Protein AF-A0A355BDH2-F1 (afdb_monomer_lite)

Foldseek 3Di:
DDDDDDPDQPQQAWDPVQALPDPPRHQQLDQRHTAGNVRHHDPPDDDPQPLRVLSVQLVVQCVVVVHHDPVCVVPPPSSPVSLVSSLVSLVVQLPDPPDDPVNNVSSVVSND

Secondary structure (DSSP, 8-state):
----------TTSB-GGGTT-SGGG-SSSSS---BBTTS-B-TT---SSTTHHHHHHHHHHHHHHT--STHHHHH-GGGHHHHHHHHHHHHHHHT-TTS-HHHHHHHHHHT-

Structure (mmCIF, N/CA/C/O backbone):
data_AF-A0A355BDH2-F1
#
_entry.id   AF-A0A355BDH2-F1
#
loop_
_atom_site.group_PDB
_atom_site.id
_atom_site.type_symbol
_atom_site.label_atom_id
_atom_site.label_alt_id
_atom_site.label_comp_id
_atom_site.label_asym_id
_atom_site.label_entity_id
_atom_site.label_seq_id
_atom_site.pdbx_PDB_ins_code
_atom_site.Cartn_x
_atom_site.Cartn_y
_atom_site.Cartn_z
_atom_site.occupancy
_atom_site.B_iso_or_equiv
_atom_site.auth_seq_id
_atom_site.auth_comp_id
_atom_site.auth_asym_id
_atom_site.auth_atom_id
_atom_site.pdbx_PDB_model_num
ATOM 1 N N . GLU A 1 1 ? -5.202 28.097 -33.256 1.00 45.53 1 GLU A N 1
ATOM 2 C CA . GLU A 1 1 ? -4.741 29.177 -32.357 1.00 45.53 1 GLU A CA 1
ATOM 3 C C . GLU A 1 1 ? -5.317 28.925 -30.972 1.00 45.53 1 GLU A C 1
ATOM 5 O O . GLU A 1 1 ? -6.472 28.530 -30.890 1.00 45.53 1 GLU A O 1
ATOM 10 N N . GLY A 1 2 ? -4.521 29.071 -29.910 1.00 42.25 2 GLY A N 1
ATOM 11 C CA . GLY A 1 2 ? -4.984 28.827 -28.539 1.00 42.25 2 GLY A CA 1
ATOM 12 C C . GLY A 1 2 ? -3.852 28.686 -27.526 1.00 42.25 2 GLY A C 1
ATOM 13 O O . GLY A 1 2 ? -3.772 27.690 -26.822 1.00 42.25 2 GLY A O 1
ATOM 14 N N . ASN A 1 3 ? -2.950 29.665 -27.502 1.00 57.44 3 ASN A N 1
ATOM 15 C CA . ASN A 1 3 ? -1.923 29.828 -26.479 1.00 57.44 3 ASN A CA 1
ATOM 16 C C . ASN A 1 3 ? -2.603 30.334 -25.191 1.00 57.44 3 ASN A C 1
ATOM 18 O O . ASN A 1 3 ? -3.274 31.364 -25.247 1.00 57.44 3 ASN A O 1
ATOM 22 N N . HIS A 1 4 ? -2.468 29.631 -24.064 1.00 46.78 4 HIS A N 1
ATOM 23 C CA . HIS A 1 4 ? -2.789 30.158 -22.731 1.00 46.78 4 HIS A CA 1
ATOM 24 C C . HIS A 1 4 ? -1.740 29.677 -21.725 1.00 46.78 4 HIS A C 1
ATOM 26 O O . HIS A 1 4 ? -1.851 28.621 -21.105 1.00 46.78 4 HIS A O 1
ATOM 32 N N . SER A 1 5 ? -0.709 30.501 -21.569 1.00 56.12 5 SER A N 1
ATOM 33 C CA . SER A 1 5 ? 0.120 30.559 -20.374 1.00 56.12 5 SER A CA 1
ATOM 34 C C . SER A 1 5 ? -0.750 30.981 -19.186 1.00 56.12 5 SER A C 1
ATOM 36 O O . SER A 1 5 ? -1.221 32.114 -19.131 1.00 56.12 5 SER A O 1
ATOM 38 N N . GLY A 1 6 ? -0.954 30.074 -18.234 1.00 45.59 6 GLY A N 1
ATOM 39 C CA . GLY A 1 6 ? -1.626 30.340 -16.965 1.00 45.59 6 GLY A CA 1
ATOM 40 C C . GLY A 1 6 ? -1.206 29.294 -15.941 1.00 45.59 6 GLY A C 1
ATOM 41 O O . GLY A 1 6 ? -1.840 28.252 -15.827 1.00 45.59 6 GLY A O 1
ATOM 42 N N . GLY A 1 7 ? -0.108 29.551 -15.225 1.00 48.09 7 GLY A N 1
ATOM 43 C CA . GLY A 1 7 ? 0.414 28.705 -14.146 1.00 48.09 7 GLY A CA 1
ATOM 44 C C . GLY A 1 7 ? -0.478 28.721 -12.902 1.00 48.09 7 GLY A C 1
ATOM 45 O O . GLY A 1 7 ? -0.055 29.164 -11.840 1.00 48.09 7 GLY A O 1
ATOM 46 N N . GLY A 1 8 ? -1.727 28.278 -13.039 1.00 54.44 8 GLY A N 1
ATOM 47 C CA . GLY A 1 8 ? -2.615 28.004 -11.919 1.00 54.44 8 GLY A CA 1
ATOM 48 C C . GLY A 1 8 ? -2.257 26.647 -11.334 1.00 54.44 8 GLY A C 1
ATOM 49 O O . GLY A 1 8 ? -2.379 25.630 -12.015 1.00 54.44 8 GLY A O 1
ATOM 50 N N . ALA A 1 9 ? -1.791 26.620 -10.086 1.00 70.00 9 ALA A N 1
ATOM 51 C CA . ALA A 1 9 ? -1.590 25.371 -9.368 1.00 70.00 9 ALA A CA 1
ATOM 52 C C . ALA A 1 9 ? -2.908 24.586 -9.379 1.00 70.00 9 ALA A C 1
ATOM 54 O O . ALA A 1 9 ? -3.902 25.055 -8.836 1.00 70.00 9 ALA A O 1
ATOM 55 N N . CYS A 1 10 ? -2.924 23.420 -10.022 1.00 84.31 10 CYS A N 1
ATOM 56 C CA . CYS A 1 10 ? -4.037 22.484 -9.952 1.00 84.31 10 CYS A CA 1
ATOM 57 C C . CYS A 1 10 ? -4.106 21.946 -8.513 1.00 84.31 10 CYS A C 1
ATOM 59 O O . CYS A 1 10 ? -3.262 21.125 -8.144 1.00 84.31 10 CYS A O 1
ATOM 61 N N . PRO A 1 11 ? -5.064 22.390 -7.674 1.00 87.69 11 PRO A N 1
ATOM 62 C CA . PRO A 1 11 ? -5.015 22.101 -6.241 1.00 87.69 11 PRO A CA 1
ATOM 63 C C . PRO A 1 11 ? -5.181 20.606 -5.959 1.00 87.69 11 PRO A C 1
ATOM 65 O O . PRO A 1 11 ? -4.560 20.082 -5.044 1.00 87.69 11 PRO A O 1
ATOM 68 N N . ASN A 1 12 ? -5.951 19.916 -6.804 1.00 91.94 12 ASN A N 1
ATOM 69 C CA . ASN A 1 12 ? -6.239 18.487 -6.684 1.00 91.94 12 ASN A CA 1
ATOM 70 C C . ASN A 1 12 ? -5.222 17.602 -7.422 1.00 91.94 12 ASN A C 1
ATOM 72 O O . ASN A 1 12 ? -5.327 16.378 -7.371 1.00 91.94 12 ASN A O 1
ATOM 76 N N . CYS A 1 13 ? -4.251 18.188 -8.127 1.00 93.88 13 CYS A N 1
ATOM 77 C CA . CYS A 1 13 ? -3.214 17.409 -8.791 1.00 93.88 13 CYS A CA 1
ATOM 78 C C . CYS A 1 13 ? -2.266 16.806 -7.757 1.00 93.88 13 CYS A C 1
ATOM 80 O O . CYS A 1 13 ? -2.040 17.396 -6.700 1.00 93.88 13 CYS A O 1
ATOM 82 N N . LEU A 1 14 ? -1.717 15.634 -8.078 1.00 95.25 14 LEU A N 1
ATOM 83 C CA . LEU A 1 14 ? -0.741 14.936 -7.249 1.00 95.25 14 LEU A CA 1
ATOM 84 C C . LEU A 1 14 ? 0.436 15.860 -6.908 1.00 95.25 14 LEU A C 1
ATOM 86 O O . LEU A 1 14 ? 1.035 16.465 -7.797 1.00 95.25 14 LEU A O 1
ATOM 90 N N . ASN A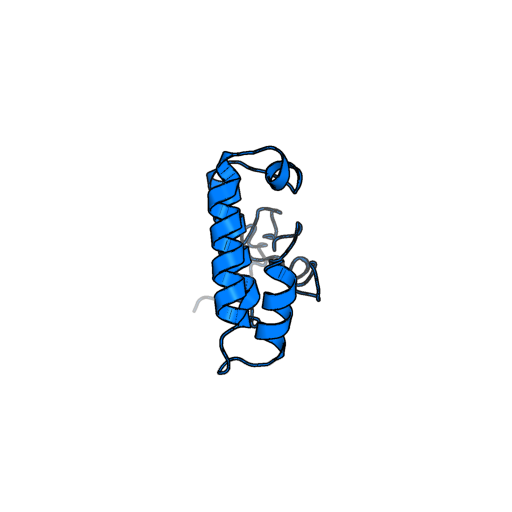 1 15 ? 0.785 15.937 -5.626 1.00 95.69 15 ASN A N 1
ATOM 91 C CA . ASN A 1 15 ? 2.029 16.527 -5.170 1.00 95.69 15 ASN A CA 1
ATOM 92 C C . ASN A 1 15 ? 3.129 15.447 -5.182 1.00 95.69 15 ASN A C 1
ATOM 94 O O . ASN A 1 15 ? 3.159 14.604 -4.279 1.00 95.69 15 ASN A O 1
ATOM 98 N N . PRO A 1 16 ? 4.068 15.467 -6.142 1.00 94.19 16 PRO A N 1
ATOM 99 C CA . PRO A 1 16 ? 5.094 14.432 -6.251 1.00 94.19 16 PRO A CA 1
ATOM 100 C C . PRO A 1 16 ? 6.049 14.401 -5.050 1.00 94.19 16 PRO A C 1
ATOM 102 O O . PRO A 1 16 ? 6.674 13.379 -4.803 1.00 94.19 16 PRO A O 1
ATOM 105 N N . SER A 1 17 ? 6.141 15.467 -4.241 1.00 95.81 17 SER A N 1
ATOM 106 C CA . SER A 1 17 ? 6.971 15.443 -3.026 1.00 95.81 17 SER A CA 1
ATOM 107 C C . SER A 1 17 ? 6.425 14.510 -1.939 1.00 95.81 17 SER A C 1
ATOM 109 O O . SER A 1 17 ? 7.062 14.333 -0.904 1.00 95.81 17 SER A O 1
ATOM 111 N N . THR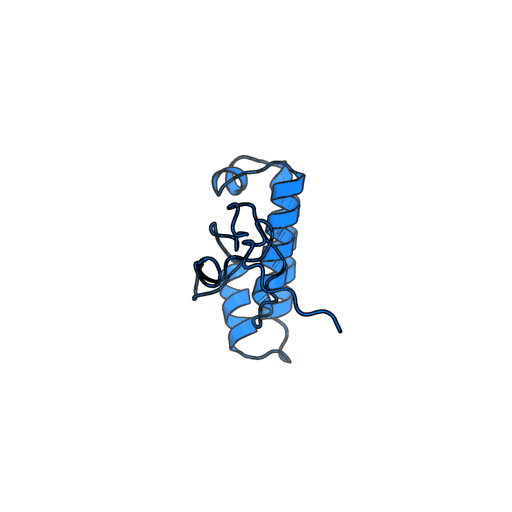 A 1 18 ? 5.216 13.977 -2.126 1.00 95.44 18 THR A N 1
ATOM 112 C CA . THR A 1 18 ? 4.534 13.123 -1.146 1.00 95.44 18 THR A CA 1
ATOM 113 C C . THR A 1 18 ? 4.556 11.639 -1.511 1.00 95.44 18 THR A C 1
ATOM 115 O O . THR A 1 18 ? 4.220 10.820 -0.664 1.00 95.44 18 THR A O 1
ATOM 118 N N . THR A 1 19 ? 5.012 11.276 -2.712 1.00 96.00 19 THR A N 1
ATOM 119 C CA . THR A 1 19 ? 5.199 9.876 -3.126 1.00 96.00 19 THR A CA 1
ATOM 120 C C . THR A 1 19 ? 6.506 9.307 -2.578 1.00 96.00 19 THR A C 1
ATOM 122 O O . THR A 1 19 ? 7.488 10.035 -2.455 1.00 96.00 19 THR A O 1
ATOM 125 N N . GLY A 1 20 ? 6.537 8.005 -2.296 1.00 95.19 20 GLY A N 1
ATOM 126 C CA . GLY A 1 20 ? 7.743 7.300 -1.850 1.00 95.19 20 GLY A CA 1
ATOM 127 C C . GLY A 1 20 ? 8.177 7.567 -0.403 1.00 95.19 20 GLY A C 1
ATOM 128 O O . GLY A 1 20 ? 9.332 7.335 -0.060 1.00 95.19 20 GLY A O 1
ATOM 129 N N . ASN A 1 21 ? 7.280 8.077 0.448 1.00 93.94 21 ASN A N 1
ATOM 130 C CA . ASN A 1 21 ? 7.589 8.477 1.829 1.00 93.94 21 ASN A CA 1
ATOM 131 C C . ASN A 1 21 ? 7.161 7.447 2.890 1.00 93.94 21 ASN A C 1
ATOM 133 O O . ASN A 1 21 ? 6.983 7.795 4.063 1.00 93.94 21 ASN A O 1
ATOM 137 N N . ASN A 1 22 ? 6.961 6.194 2.487 1.00 92.25 22 ASN A N 1
ATOM 138 C CA . ASN A 1 22 ? 6.626 5.091 3.378 1.00 92.25 22 ASN A CA 1
ATOM 139 C C . ASN A 1 22 ? 7.712 3.999 3.368 1.00 92.25 22 ASN A C 1
ATOM 141 O O . ASN A 1 22 ? 8.830 4.204 2.883 1.00 92.25 22 ASN A O 1
ATOM 145 N N . LEU A 1 23 ? 7.415 2.847 3.979 1.00 84.75 23 LEU A N 1
ATOM 146 C CA . LEU A 1 23 ? 8.359 1.746 4.149 1.00 84.75 23 LEU A CA 1
ATOM 147 C C . LEU A 1 23 ? 8.974 1.338 2.798 1.00 84.75 23 LEU A C 1
ATOM 149 O O . LEU A 1 23 ? 8.280 1.257 1.789 1.00 84.75 23 LEU A O 1
ATOM 153 N N . PHE A 1 24 ? 10.290 1.110 2.775 1.00 85.81 24 PHE A N 1
ATOM 154 C CA . PHE A 1 24 ? 11.059 0.773 1.565 1.00 85.81 24 PHE A CA 1
ATOM 155 C C . PHE A 1 24 ? 10.997 1.809 0.427 1.00 85.81 24 PHE A C 1
ATOM 157 O O . PHE A 1 24 ? 11.313 1.480 -0.714 1.00 85.81 24 PHE A O 1
ATOM 164 N N . GLY A 1 25 ? 10.624 3.059 0.723 1.00 89.94 25 GLY A N 1
ATOM 165 C CA . GLY A 1 25 ? 10.465 4.097 -0.299 1.00 89.94 25 GLY A CA 1
ATOM 166 C C . GLY A 1 25 ? 9.217 3.904 -1.162 1.00 89.94 25 GLY A C 1
ATOM 167 O O . GLY A 1 25 ? 9.137 4.461 -2.255 1.00 89.94 25 GLY A O 1
ATOM 168 N N . LEU A 1 26 ? 8.257 3.103 -0.692 1.00 94.38 26 LEU A N 1
ATOM 169 C CA . LEU A 1 26 ? 6.958 2.930 -1.331 1.00 94.38 26 LEU A CA 1
ATOM 170 C C . LEU A 1 26 ? 6.055 4.134 -1.033 1.00 94.38 26 LEU A C 1
ATOM 172 O O . LEU A 1 26 ? 6.300 4.925 -0.117 1.00 94.38 26 LEU A O 1
ATOM 176 N N . SER A 1 27 ? 5.018 4.308 -1.840 1.00 96.06 27 SER A N 1
ATOM 177 C CA . SER A 1 27 ? 4.110 5.451 -1.772 1.00 96.06 27 SER A CA 1
ATOM 178 C C . SER A 1 27 ? 2.900 5.203 -0.888 1.00 96.06 27 SER A C 1
ATOM 180 O O . SER A 1 27 ? 2.520 6.118 -0.171 1.00 96.06 27 SER A O 1
ATOM 182 N N . TYR A 1 28 ? 2.324 4.003 -0.896 1.00 94.62 28 TYR A N 1
ATOM 183 C CA . TYR A 1 28 ? 1.077 3.701 -0.175 1.00 94.62 28 TYR A CA 1
ATOM 184 C C . TYR A 1 28 ? 1.241 2.914 1.136 1.00 94.62 28 TYR A C 1
ATOM 186 O O . TYR A 1 28 ? 0.576 3.265 2.102 1.00 94.62 28 TYR A O 1
ATOM 194 N N . PRO A 1 29 ? 2.122 1.899 1.249 1.00 92.00 29 PRO A N 1
ATOM 195 C CA . PRO A 1 29 ? 2.204 1.069 2.457 1.00 92.00 29 PRO A CA 1
ATOM 196 C C . PRO A 1 29 ? 2.732 1.807 3.704 1.00 92.00 29 PRO A C 1
ATOM 198 O O . PRO A 1 29 ? 3.923 1.755 4.012 1.00 92.00 29 PRO A O 1
ATOM 201 N N . GLY A 1 30 ? 1.856 2.492 4.443 1.00 87.12 30 GLY A N 1
ATOM 202 C CA . GLY A 1 30 ? 2.187 3.228 5.663 1.00 87.12 30 GLY A CA 1
ATOM 203 C C . GLY A 1 30 ? 1.195 4.352 5.972 1.00 87.12 30 GLY A C 1
ATOM 204 O O . GLY A 1 30 ? 0.075 4.369 5.484 1.00 87.12 30 GLY A O 1
ATOM 205 N N . ALA A 1 31 ? 1.596 5.307 6.816 1.00 83.88 31 ALA A N 1
ATOM 206 C CA . ALA A 1 31 ? 0.716 6.401 7.249 1.00 83.88 31 ALA A CA 1
ATOM 207 C C . ALA A 1 31 ? 0.703 7.612 6.292 1.00 83.88 31 ALA A C 1
ATOM 209 O O . ALA A 1 31 ? -0.129 8.510 6.447 1.00 83.88 31 ALA A O 1
ATOM 210 N N . ASN A 1 32 ? 1.636 7.676 5.336 1.00 89.62 32 ASN A N 1
ATOM 211 C CA . ASN A 1 32 ? 1.888 8.865 4.522 1.00 89.62 32 ASN A CA 1
ATOM 212 C C . ASN A 1 32 ? 1.409 8.679 3.082 1.00 89.62 32 ASN A C 1
ATOM 214 O O . ASN A 1 32 ? 2.226 8.629 2.166 1.00 89.62 32 ASN A O 1
ATOM 218 N N . ASN A 1 33 ? 0.099 8.573 2.869 1.00 93.62 33 ASN A N 1
ATOM 219 C CA . ASN A 1 33 ? -0.444 8.493 1.514 1.00 93.62 33 ASN A CA 1
ATOM 220 C C . ASN A 1 33 ? -0.025 9.696 0.654 1.00 93.62 33 ASN A C 1
ATOM 222 O O . ASN A 1 33 ? 0.069 10.816 1.183 1.00 93.62 33 ASN A O 1
ATOM 226 N N . PRO A 1 34 ? 0.184 9.506 -0.666 1.00 96.06 34 PRO A N 1
ATOM 227 C CA . PRO A 1 34 ? 0.417 10.612 -1.574 1.00 96.06 34 PRO A CA 1
ATOM 228 C C . PRO A 1 34 ? -0.726 11.612 -1.466 1.00 96.06 34 PRO A C 1
ATOM 230 O O . PRO A 1 34 ? -1.896 11.245 -1.361 1.00 96.06 34 PRO A O 1
ATOM 233 N N . LYS A 1 35 ? -0.376 12.890 -1.481 1.00 96.00 35 LYS A N 1
ATOM 234 C CA . LYS A 1 35 ? -1.310 13.994 -1.336 1.00 96.00 35 LYS A CA 1
ATOM 235 C C . LYS A 1 35 ? -1.405 14.784 -2.622 1.00 96.00 35 LYS A C 1
ATOM 237 O O . LYS A 1 35 ? -0.469 14.827 -3.417 1.00 96.00 35 LYS A O 1
ATOM 242 N N . SER A 1 36 ? -2.515 15.468 -2.810 1.00 96.00 36 SER A N 1
ATOM 243 C CA . SER A 1 36 ? -2.626 16.552 -3.777 1.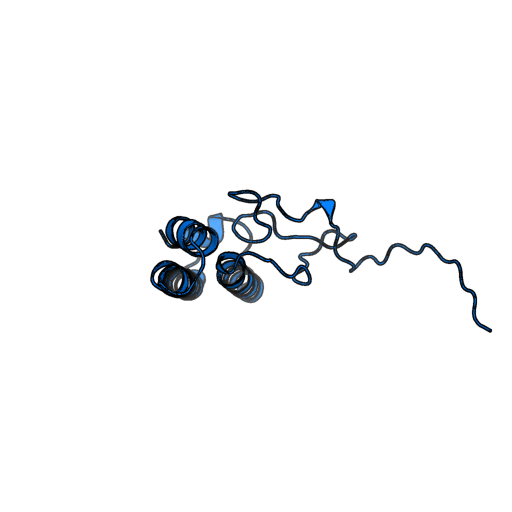00 96.00 36 SER A CA 1
ATOM 244 C C . SER A 1 36 ? -1.958 17.837 -3.268 1.00 96.00 36 SER A C 1
ATOM 246 O O . SER A 1 36 ? -1.559 17.940 -2.104 1.00 96.00 36 SER A O 1
ATOM 248 N N . ILE A 1 37 ? -1.830 18.850 -4.130 1.00 94.56 37 ILE A N 1
ATOM 249 C CA . ILE A 1 37 ? -1.282 20.170 -3.765 1.00 94.56 37 ILE A CA 1
ATOM 250 C C . ILE A 1 37 ? -2.071 20.819 -2.605 1.00 94.56 37 ILE A C 1
ATOM 252 O O . ILE A 1 37 ? -1.473 21.469 -1.747 1.00 94.56 37 ILE A O 1
ATOM 256 N N . ASN A 1 38 ? -3.387 20.592 -2.512 1.00 94.25 38 ASN A N 1
ATOM 257 C CA . ASN A 1 38 ? -4.246 21.023 -1.398 1.00 94.25 38 ASN A CA 1
ATOM 258 C C . ASN A 1 38 ? -4.209 20.097 -0.159 1.00 94.25 38 ASN A C 1
ATOM 260 O O . ASN A 1 38 ? -4.975 20.323 0.774 1.00 94.25 38 ASN A O 1
ATOM 264 N N . ARG A 1 39 ? -3.284 19.126 -0.103 1.00 92.88 39 ARG A N 1
ATOM 265 C CA . ARG A 1 39 ? -3.016 18.221 1.038 1.00 92.88 39 ARG A CA 1
ATOM 266 C C . ARG A 1 39 ? -4.083 17.156 1.326 1.00 92.88 39 ARG A C 1
ATOM 268 O O . ARG A 1 39 ? -4.032 16.524 2.381 1.00 92.88 39 ARG A O 1
ATOM 275 N N . GLU A 1 40 ? -5.005 16.923 0.402 1.00 92.81 40 GLU A N 1
ATOM 276 C CA . GLU A 1 40 ? -5.946 15.799 0.475 1.00 92.81 40 GLU A CA 1
ATOM 277 C C . GLU A 1 40 ? -5.280 14.506 -0.011 1.00 92.81 40 GLU A C 1
ATOM 279 O O . GLU A 1 40 ? -4.317 14.560 -0.775 1.00 92.81 40 GLU A O 1
ATOM 284 N N . ASP A 1 41 ? -5.757 13.341 0.439 1.00 93.31 41 ASP A N 1
ATOM 285 C CA . ASP A 1 41 ? -5.268 12.055 -0.076 1.00 93.31 41 ASP A CA 1
ATOM 286 C C . ASP A 1 41 ? -5.520 11.936 -1.579 1.00 93.31 41 ASP A C 1
ATOM 288 O O . ASP A 1 41 ? -6.611 12.216 -2.077 1.00 93.31 41 ASP A O 1
ATOM 292 N N . ASN A 1 42 ? -4.502 11.489 -2.310 1.00 94.38 42 ASN A N 1
ATOM 293 C CA . ASN A 1 42 ? -4.525 11.389 -3.756 1.00 94.38 42 ASN A CA 1
ATOM 294 C C . ASN A 1 42 ? -4.021 10.014 -4.221 1.00 94.38 42 ASN A C 1
ATOM 296 O O . ASN A 1 42 ? -2.840 9.678 -4.155 1.00 94.38 42 ASN A O 1
ATOM 300 N N . PHE A 1 43 ? -4.942 9.227 -4.773 1.00 94.75 43 PHE A N 1
ATOM 301 C CA . PHE A 1 43 ? -4.680 7.869 -5.252 1.00 94.75 43 PHE A CA 1
ATOM 302 C C . PHE A 1 43 ? -4.441 7.796 -6.772 1.00 94.75 43 PHE A C 1
ATOM 304 O O . PHE A 1 43 ? -4.793 6.795 -7.393 1.00 94.75 43 PHE A O 1
ATOM 311 N N . SER A 1 44 ? -3.935 8.874 -7.392 1.00 95.00 44 SER A N 1
ATOM 312 C CA . SER A 1 44 ? -3.653 8.921 -8.840 1.00 95.00 44 SER A CA 1
ATOM 313 C C . SER A 1 44 ? -2.236 8.483 -9.217 1.00 95.00 44 SER A C 1
ATOM 315 O O . SER A 1 44 ? -1.972 8.247 -10.396 1.00 95.00 44 SER A O 1
ATOM 317 N N . TYR A 1 45 ? -1.327 8.361 -8.243 1.00 96.19 45 TYR A N 1
ATOM 318 C CA . TYR A 1 45 ? -0.006 7.794 -8.489 1.00 96.19 45 TYR A CA 1
ATOM 319 C C . TYR A 1 45 ? -0.138 6.300 -8.801 1.00 96.19 45 TYR A C 1
ATOM 321 O O . TYR A 1 45 ? -0.792 5.560 -8.069 1.00 96.19 45 TYR A O 1
ATOM 329 N N . VAL A 1 46 ? 0.474 5.861 -9.901 1.00 96.38 46 VAL A N 1
ATOM 330 C CA . VAL A 1 46 ? 0.477 4.455 -10.317 1.00 96.38 46 VAL A CA 1
ATOM 331 C C . VAL A 1 46 ? 1.791 3.830 -9.849 1.00 96.38 46 VAL A C 1
ATOM 333 O O . VAL A 1 46 ? 2.835 4.147 -10.427 1.00 96.38 46 VAL A O 1
ATOM 336 N N . PRO A 1 47 ? 1.773 2.979 -8.809 1.00 95.06 47 PRO A N 1
ATOM 337 C CA . PRO A 1 47 ? 2.987 2.368 -8.298 1.00 95.06 47 PRO A CA 1
ATOM 338 C C . PRO A 1 47 ? 3.507 1.301 -9.264 1.00 95.06 47 PRO A C 1
ATOM 340 O O . PRO A 1 47 ? 2.736 0.594 -9.923 1.00 95.06 47 PRO A O 1
ATOM 343 N N . SER A 1 48 ? 4.832 1.183 -9.338 1.00 94.38 48 SER A N 1
ATOM 344 C CA . SER A 1 48 ? 5.502 0.117 -10.088 1.00 94.38 48 SER A CA 1
ATOM 345 C C . SER A 1 48 ? 5.565 -1.196 -9.310 1.00 94.38 48 SER A C 1
ATOM 347 O O . SER A 1 48 ? 5.595 -2.253 -9.935 1.00 94.38 48 SER A O 1
ATOM 349 N N . ASN A 1 49 ? 5.577 -1.132 -7.973 1.00 95.75 49 ASN A N 1
ATOM 350 C CA . ASN A 1 49 ? 5.590 -2.304 -7.105 1.00 95.75 49 ASN A CA 1
ATOM 351 C C . ASN A 1 49 ? 4.162 -2.810 -6.875 1.00 95.75 49 ASN A C 1
ATOM 353 O O . ASN A 1 49 ? 3.273 -2.055 -6.469 1.00 95.75 49 ASN A O 1
ATOM 357 N N . LEU A 1 50 ? 3.936 -4.097 -7.133 1.00 96.50 50 LEU A N 1
ATOM 358 C CA . LEU A 1 50 ? 2.602 -4.692 -7.053 1.00 96.50 50 LEU A CA 1
ATOM 359 C C . LEU A 1 50 ? 2.047 -4.747 -5.623 1.00 96.50 50 LEU A C 1
ATOM 361 O O . LEU A 1 50 ? 0.829 -4.682 -5.450 1.00 96.50 50 LEU A O 1
ATOM 365 N N . ALA A 1 51 ? 2.916 -4.805 -4.613 1.00 95.44 51 ALA A N 1
ATOM 366 C CA . ALA A 1 51 ? 2.531 -4.800 -3.202 1.00 95.44 51 ALA A CA 1
ATOM 367 C C . ALA A 1 51 ? 1.898 -3.464 -2.759 1.00 95.44 51 ALA A C 1
ATOM 369 O O . ALA A 1 51 ? 1.280 -3.364 -1.709 1.00 95.44 51 ALA A O 1
ATOM 370 N N . GLU A 1 52 ? 1.979 -2.403 -3.566 1.00 96.94 52 GLU A N 1
ATOM 371 C CA . GLU A 1 52 ? 1.311 -1.143 -3.227 1.00 96.94 52 GLU A CA 1
ATOM 372 C C . GLU A 1 52 ? -0.197 -1.149 -3.531 1.00 96.94 52 GLU A C 1
ATOM 374 O O . GLU A 1 52 ? -0.948 -0.369 -2.946 1.00 96.94 52 GLU A O 1
ATOM 379 N N . TYR A 1 53 ? -0.677 -2.026 -4.420 1.00 97.44 53 TYR A N 1
ATOM 380 C CA . TYR A 1 53 ? -2.103 -2.087 -4.769 1.00 97.44 53 TYR A CA 1
ATOM 381 C C . TYR A 1 53 ? -2.997 -2.597 -3.626 1.00 97.44 53 TYR A C 1
ATOM 383 O O . TYR A 1 53 ? -4.050 -1.984 -3.403 1.00 97.44 53 TYR A O 1
ATOM 391 N N . PRO A 1 54 ? -2.620 -3.652 -2.874 1.00 96.81 54 PRO A N 1
ATOM 392 C CA . PRO A 1 54 ? -3.322 -4.018 -1.646 1.00 96.81 54 PRO A CA 1
ATOM 393 C C . PRO A 1 54 ? -3.397 -2.859 -0.643 1.00 96.81 54 PRO A C 1
ATOM 395 O O . PRO A 1 54 ? -4.476 -2.610 -0.100 1.00 96.81 54 PRO A O 1
ATOM 398 N N . ALA A 1 55 ? -2.307 -2.101 -0.460 1.00 94.56 55 ALA A N 1
ATOM 399 C CA . ALA A 1 55 ? -2.270 -0.939 0.435 1.00 94.56 55 ALA A CA 1
ATOM 400 C C . ALA A 1 55 ? -3.248 0.166 -0.005 1.00 94.56 55 ALA A C 1
ATOM 402 O O . ALA A 1 55 ? -4.089 0.584 0.788 1.00 94.56 55 ALA A O 1
ATOM 403 N N . ILE A 1 56 ? -3.272 0.533 -1.296 1.00 95.81 56 ILE A N 1
ATOM 404 C CA . ILE A 1 56 ? -4.282 1.462 -1.850 1.00 95.81 56 ILE A CA 1
ATOM 405 C C . ILE A 1 56 ? -5.705 0.977 -1.536 1.00 95.81 56 ILE A C 1
ATOM 407 O O . ILE A 1 56 ? -6.598 1.758 -1.186 1.00 95.81 56 ILE A O 1
ATOM 411 N N . GLY A 1 57 ? -5.949 -0.323 -1.713 1.00 95.31 57 GLY A N 1
ATOM 412 C CA . GLY A 1 57 ? -7.234 -0.939 -1.415 1.00 95.31 57 GLY A CA 1
ATOM 413 C C . GLY A 1 57 ? -7.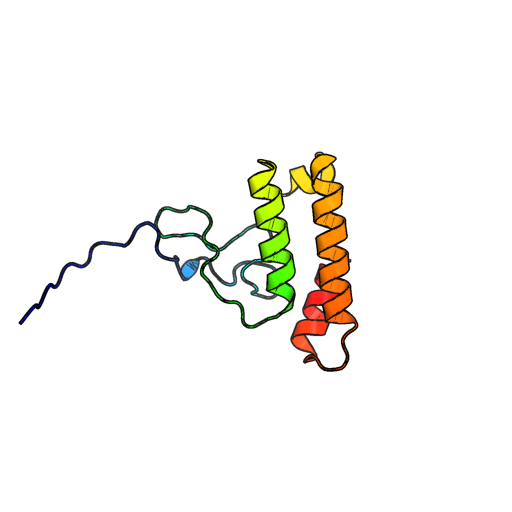599 -0.843 0.067 1.00 95.31 57 GLY A C 1
ATOM 414 O O . GLY A 1 57 ? -8.761 -0.580 0.387 1.00 95.31 57 GLY A O 1
ATOM 415 N N . HIS A 1 58 ? -6.630 -1.060 0.955 1.00 93.75 58 HIS A N 1
ATOM 416 C CA . HIS A 1 58 ? -6.773 -0.979 2.408 1.00 93.75 58 HIS A CA 1
ATOM 417 C C . HIS A 1 58 ? -7.103 0.443 2.866 1.00 93.75 58 HIS A C 1
ATOM 419 O O . HIS A 1 58 ? -8.147 0.643 3.494 1.00 93.75 58 HIS A O 1
ATOM 425 N N . ASP A 1 59 ? -6.342 1.436 2.411 1.00 92.12 59 ASP A N 1
ATOM 426 C CA . ASP A 1 59 ? -6.566 2.849 2.726 1.00 92.12 59 ASP A CA 1
ATOM 427 C C . ASP A 1 59 ? -7.958 3.327 2.315 1.00 92.12 59 ASP A C 1
ATOM 429 O O . ASP A 1 59 ? -8.672 3.971 3.085 1.00 92.12 59 ASP A O 1
ATOM 433 N N . ARG A 1 60 ? -8.410 2.964 1.108 1.00 92.31 60 ARG A N 1
ATOM 434 C CA . ARG A 1 60 ? -9.758 3.317 0.633 1.00 92.31 60 ARG A CA 1
ATOM 435 C C . ARG A 1 60 ? -10.854 2.716 1.510 1.00 92.31 60 ARG A C 1
ATOM 437 O O . ARG A 1 60 ? -11.883 3.358 1.727 1.00 92.31 60 ARG A O 1
ATOM 444 N N . ARG A 1 61 ? -10.659 1.498 2.029 1.00 93.31 61 ARG A N 1
ATOM 445 C CA . ARG A 1 61 ? -11.602 0.878 2.976 1.00 93.31 61 ARG A CA 1
ATOM 446 C C . ARG A 1 61 ? -11.614 1.636 4.302 1.00 93.31 61 ARG A C 1
ATOM 448 O O . ARG A 1 61 ? -12.698 1.906 4.814 1.00 93.31 61 ARG A O 1
ATOM 455 N N . TYR A 1 62 ? -10.453 2.045 4.805 1.00 91.00 62 TYR A N 1
ATOM 456 C CA . TYR A 1 62 ? -10.340 2.858 6.019 1.00 91.00 62 TYR A CA 1
ATOM 457 C C . TYR A 1 62 ? -11.026 4.218 5.865 1.00 91.00 62 TYR A C 1
ATOM 459 O O . TYR A 1 62 ? -11.850 4.589 6.703 1.00 91.00 62 TYR A O 1
ATOM 467 N N . ILE A 1 63 ? -10.793 4.909 4.746 1.00 89.31 63 ILE A N 1
ATOM 468 C CA . ILE A 1 63 ? -11.456 6.176 4.407 1.00 89.31 63 ILE A CA 1
ATOM 469 C C . ILE A 1 63 ? -12.981 6.000 4.370 1.00 89.31 63 ILE A C 1
ATOM 471 O O . ILE A 1 63 ? -13.707 6.790 4.976 1.00 89.31 63 ILE A O 1
ATOM 475 N N . ASN A 1 64 ? -13.484 4.933 3.739 1.00 90.50 64 ASN A N 1
ATOM 476 C CA . ASN A 1 64 ? -14.923 4.641 3.688 1.00 90.50 64 ASN A CA 1
ATOM 477 C C . ASN A 1 64 ? -15.529 4.380 5.076 1.00 90.50 64 ASN A C 1
ATOM 479 O O . ASN A 1 64 ? -16.682 4.732 5.330 1.00 90.50 64 ASN A O 1
ATOM 483 N N . LEU A 1 65 ? -14.753 3.791 5.988 1.00 89.75 65 LEU A N 1
ATOM 484 C CA . LEU A 1 65 ? -15.142 3.564 7.382 1.00 89.75 65 LEU A CA 1
ATOM 485 C C . LEU A 1 65 ? -14.950 4.805 8.274 1.00 89.75 65 LEU A C 1
ATOM 487 O O . LEU A 1 65 ? -15.357 4.787 9.441 1.00 89.75 65 LEU A O 1
ATOM 491 N N . LYS A 1 66 ? -14.388 5.890 7.718 1.00 89.44 66 LYS A N 1
ATOM 492 C CA . LYS A 1 66 ? -13.976 7.114 8.425 1.00 89.44 66 LYS A CA 1
ATOM 493 C C . LYS A 1 66 ? -12.973 6.823 9.543 1.00 89.44 66 LYS A C 1
ATOM 495 O O . LYS A 1 66 ? -13.045 7.412 10.620 1.00 89.44 66 LYS A O 1
ATOM 500 N N . ILE A 1 67 ? -12.078 5.877 9.288 1.00 84.94 67 ILE A N 1
ATOM 501 C CA . ILE A 1 67 ? -11.000 5.487 10.186 1.00 84.94 67 ILE A CA 1
ATOM 502 C C . ILE A 1 67 ? -9.761 6.281 9.789 1.00 84.94 67 ILE A C 1
ATOM 504 O O . ILE A 1 67 ? -9.328 6.226 8.640 1.00 84.94 67 ILE A O 1
ATOM 508 N N . SER A 1 68 ? -9.196 7.013 10.745 1.00 73.56 68 SER A N 1
ATOM 509 C CA . SER A 1 68 ? -8.034 7.870 10.523 1.00 73.56 68 SER A CA 1
ATOM 510 C C . SER A 1 68 ? -6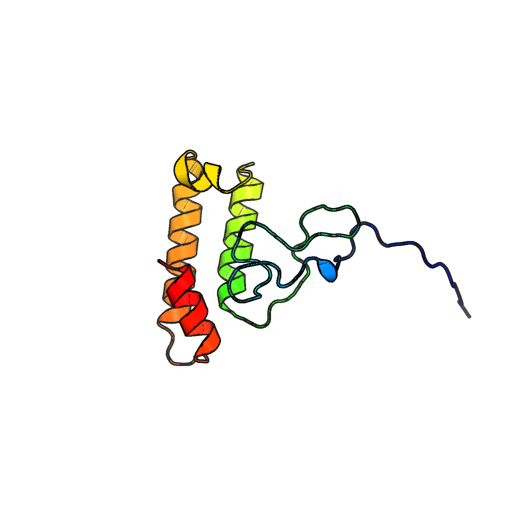.874 7.421 11.400 1.00 73.56 68 SER A C 1
ATOM 512 O O . SER A 1 68 ? -7.028 7.277 12.613 1.00 73.56 68 SER A O 1
ATOM 514 N N . GLY A 1 69 ? -5.696 7.280 10.797 1.00 68.44 69 GLY A N 1
ATOM 515 C CA . GLY A 1 69 ? -4.457 6.972 11.506 1.00 68.44 69 GLY A CA 1
ATOM 516 C C . GLY A 1 69 ? -4.324 5.516 11.965 1.00 68.44 69 GLY A C 1
ATOM 517 O O . GLY A 1 69 ? -5.245 4.706 11.881 1.00 68.44 69 GLY A O 1
ATOM 518 N N . ALA A 1 70 ? -3.137 5.193 12.480 1.00 65.81 70 ALA A N 1
ATOM 519 C CA . ALA A 1 70 ? -2.759 3.831 12.855 1.00 65.81 70 ALA A CA 1
ATOM 520 C C . ALA A 1 70 ? -3.535 3.269 14.065 1.00 65.81 70 ALA A C 1
ATOM 522 O O . ALA A 1 70 ? -3.597 2.058 14.240 1.00 65.81 70 ALA A O 1
ATOM 523 N N . SER A 1 71 ? -4.160 4.110 14.899 1.00 63.38 71 SER A N 1
ATOM 524 C CA . SER A 1 71 ? -4.951 3.647 16.054 1.00 63.38 71 SER A CA 1
ATOM 525 C C . SER A 1 71 ? -6.236 2.924 15.647 1.00 63.38 71 SER A C 1
ATOM 527 O O . SER A 1 71 ? -6.721 2.064 16.387 1.00 63.38 71 SER A O 1
ATOM 529 N N . GLY A 1 72 ? -6.761 3.222 14.457 1.00 63.91 72 GLY A N 1
ATOM 530 C CA . GLY A 1 72 ? -7.919 2.539 13.894 1.00 63.91 72 GLY A CA 1
ATOM 531 C C . GLY A 1 72 ? -7.692 1.046 13.666 1.00 63.91 72 GLY A C 1
ATOM 532 O O . GLY A 1 72 ? -8.606 0.262 13.885 1.00 63.91 72 GLY A O 1
ATOM 533 N N . LEU A 1 73 ? -6.452 0.652 13.352 1.00 68.56 73 LEU A N 1
ATOM 534 C CA . LEU A 1 73 ? -6.044 -0.749 13.206 1.00 68.56 73 LEU A CA 1
ATOM 535 C C . LEU A 1 73 ? -6.232 -1.557 14.500 1.00 68.56 73 LEU A C 1
ATOM 537 O O . LEU A 1 73 ? -6.569 -2.732 14.459 1.00 68.56 73 LEU A O 1
ATOM 541 N N . PHE A 1 74 ? -6.034 -0.929 15.662 1.00 70.75 74 PHE A N 1
ATOM 542 C CA . PHE A 1 74 ? -6.053 -1.628 16.953 1.00 70.75 74 PHE A CA 1
ATOM 543 C C . PHE A 1 74 ? -7.362 -1.475 17.727 1.00 70.75 74 PHE A C 1
ATOM 545 O O . PHE A 1 74 ? -7.613 -2.234 18.660 1.00 70.75 74 PHE A O 1
ATOM 552 N N . THR A 1 75 ? -8.180 -0.476 17.390 1.00 75.75 75 THR A N 1
ATOM 553 C CA . THR A 1 75 ? -9.355 -0.107 18.197 1.00 75.75 75 THR A CA 1
ATOM 554 C C . THR A 1 75 ? -10.676 -0.169 17.438 1.00 75.75 75 THR A C 1
ATOM 556 O O . THR A 1 75 ? -11.729 -0.202 18.075 1.00 75.75 75 THR A O 1
ATOM 559 N N . ASP A 1 76 ? -10.655 -0.239 16.102 1.00 83.56 76 ASP A N 1
ATOM 560 C CA . ASP A 1 76 ? -11.868 -0.276 15.293 1.00 83.56 76 ASP A CA 1
ATOM 561 C C . ASP A 1 76 ? -12.143 -1.676 14.736 1.00 83.56 76 ASP A C 1
ATOM 563 O O . ASP A 1 76 ? -11.588 -2.107 13.730 1.00 83.56 76 ASP A O 1
ATOM 567 N N . THR A 1 77 ? -13.076 -2.391 15.363 1.00 87.00 77 THR A N 1
ATOM 568 C CA . THR A 1 77 ? -13.485 -3.735 14.913 1.00 87.00 77 THR A CA 1
ATOM 569 C C . THR A 1 77 ? -14.053 -3.761 13.490 1.00 87.00 77 THR A C 1
ATOM 571 O O . THR A 1 77 ? -14.068 -4.817 12.858 1.00 87.00 77 THR A O 1
ATOM 574 N N . ARG A 1 78 ? -14.479 -2.612 12.945 1.00 88.06 78 ARG A N 1
ATOM 575 C CA . ARG A 1 78 ? -14.940 -2.499 11.555 1.00 88.06 78 ARG A CA 1
ATOM 576 C C . ARG A 1 78 ? -13.782 -2.641 10.559 1.00 88.06 78 ARG A C 1
ATOM 578 O O . ARG A 1 78 ? -14.036 -2.995 9.409 1.00 88.06 78 ARG A O 1
ATOM 585 N N . ALA A 1 79 ? -12.539 -2.401 10.988 1.00 88.69 79 ALA A N 1
ATOM 586 C CA . ALA A 1 79 ? -11.336 -2.526 10.165 1.00 88.69 79 ALA A CA 1
ATOM 587 C C . ALA A 1 79 ? -10.896 -3.979 9.931 1.00 88.69 79 ALA A C 1
ATOM 589 O O . ALA A 1 79 ? -10.308 -4.263 8.892 1.00 88.69 79 ALA A O 1
ATOM 590 N N . ILE A 1 80 ? -11.277 -4.917 10.808 1.00 90.19 80 ILE A N 1
ATOM 591 C CA . ILE A 1 80 ? -10.803 -6.316 10.784 1.00 90.19 80 ILE A CA 1
ATOM 592 C C . ILE A 1 80 ? -10.962 -6.966 9.401 1.00 90.19 80 ILE A C 1
ATOM 594 O O . ILE A 1 80 ? -10.073 -7.667 8.919 1.00 90.19 80 ILE A O 1
ATOM 598 N N . GLY A 1 81 ? -12.093 -6.733 8.727 1.00 91.12 81 GLY A N 1
ATOM 599 C CA . GLY A 1 81 ? -12.317 -7.269 7.381 1.00 91.12 81 GLY A CA 1
ATOM 600 C C . GLY A 1 81 ? -11.411 -6.640 6.315 1.00 91.12 81 GLY A C 1
ATOM 601 O O . GLY A 1 81 ? -11.000 -7.318 5.374 1.00 91.12 81 GLY A O 1
ATOM 602 N N . ALA A 1 82 ? -11.086 -5.352 6.452 1.00 92.44 82 ALA A N 1
ATOM 603 C CA . ALA A 1 82 ? -10.147 -4.667 5.571 1.00 92.44 82 ALA A CA 1
ATOM 604 C C . ALA A 1 82 ? -8.710 -5.172 5.772 1.00 92.44 82 ALA A C 1
ATOM 606 O O . ALA A 1 82 ? -8.004 -5.315 4.769 1.00 92.44 82 ALA A O 1
ATOM 607 N N . ASP A 1 83 ? -8.334 -5.489 7.014 1.00 91.50 83 ASP A N 1
ATOM 608 C CA . ASP A 1 83 ? -7.016 -6.006 7.403 1.00 91.50 83 ASP A CA 1
ATOM 609 C C . ASP A 1 83 ? -6.783 -7.420 6.876 1.00 91.50 83 ASP A C 1
ATOM 611 O O . ASP A 1 83 ? -5.813 -7.666 6.164 1.00 91.50 83 ASP A O 1
ATOM 615 N N . TRP A 1 84 ? -7.720 -8.344 7.118 1.00 93.62 84 TRP A N 1
ATOM 616 C CA . TRP A 1 84 ? -7.620 -9.709 6.587 1.00 93.62 84 TRP A CA 1
ATOM 617 C C . TRP A 1 84 ? -7.576 -9.741 5.064 1.00 93.62 84 TRP A C 1
ATOM 619 O O . TRP A 1 84 ? -6.872 -10.561 4.474 1.00 93.62 84 TRP A O 1
ATOM 629 N N . ARG A 1 85 ? -8.319 -8.839 4.415 1.00 95.81 85 ARG A N 1
ATOM 630 C CA . ARG A 1 85 ? -8.271 -8.700 2.963 1.00 95.81 85 ARG A CA 1
ATOM 631 C C . ARG A 1 85 ? -6.902 -8.219 2.490 1.00 95.81 85 ARG A C 1
ATOM 633 O O . ARG A 1 85 ? -6.390 -8.781 1.532 1.00 95.81 85 ARG A O 1
ATOM 640 N N . PHE A 1 86 ? -6.330 -7.221 3.159 1.00 95.50 86 PHE A N 1
ATOM 641 C CA . PHE A 1 86 ? -4.989 -6.729 2.854 1.00 95.50 86 PHE A CA 1
ATOM 642 C C . PHE A 1 86 ? -3.948 -7.845 2.988 1.00 95.50 86 PHE A C 1
ATOM 644 O O . PHE A 1 86 ? -3.265 -8.148 2.016 1.00 95.50 86 PHE A O 1
ATOM 651 N N . VAL A 1 87 ? -3.930 -8.552 4.121 1.00 95.31 87 VAL A N 1
ATOM 652 C CA . VAL A 1 87 ? -3.024 -9.691 4.351 1.00 95.31 87 VAL A CA 1
ATOM 653 C C . VAL A 1 87 ? -3.193 -10.776 3.283 1.00 95.31 87 VAL A C 1
ATOM 655 O O . VAL A 1 87 ? -2.209 -11.266 2.736 1.00 95.31 87 VAL A O 1
ATOM 658 N N . GLY A 1 88 ? -4.428 -11.147 2.935 1.00 96.94 88 GLY A N 1
ATOM 659 C CA . GLY A 1 88 ? -4.680 -12.152 1.897 1.00 96.94 88 GLY A CA 1
ATOM 660 C C . GLY A 1 88 ? -4.217 -11.722 0.497 1.00 96.94 88 GLY A C 1
ATOM 661 O O . GLY A 1 88 ? -3.685 -12.542 -0.257 1.00 96.94 88 GLY A O 1
ATOM 662 N N . GLU A 1 89 ? -4.401 -10.446 0.149 1.00 97.56 89 GLU A N 1
ATOM 663 C CA . GLU A 1 89 ? -3.933 -9.858 -1.111 1.00 97.56 89 GLU A CA 1
ATOM 664 C C . GLU A 1 89 ? -2.387 -9.840 -1.163 1.00 97.56 89 GLU A C 1
ATOM 666 O O . GLU A 1 89 ? -1.815 -10.290 -2.158 1.00 97.56 89 GLU A O 1
ATOM 671 N N . GLU A 1 90 ? -1.710 -9.450 -0.076 1.00 97.62 90 GLU A N 1
ATOM 672 C CA . GLU A 1 90 ? -0.241 -9.475 0.035 1.00 97.62 90 GLU A CA 1
ATOM 673 C C . GLU A 1 90 ? 0.329 -10.899 -0.042 1.00 97.62 90 GLU A C 1
ATOM 675 O O . GLU A 1 90 ? 1.233 -11.179 -0.833 1.00 97.62 90 GLU A O 1
ATOM 680 N N . LEU A 1 91 ? -0.243 -11.850 0.704 1.00 96.69 91 LEU A N 1
ATOM 681 C CA . LEU A 1 91 ? 0.180 -13.254 0.654 1.00 96.69 91 LEU A CA 1
ATOM 682 C C . LEU A 1 91 ? 0.033 -13.850 -0.752 1.00 96.69 91 LEU A C 1
ATOM 684 O O . LEU A 1 91 ? 0.874 -14.644 -1.178 1.00 96.69 91 LEU A O 1
ATOM 688 N N . SER A 1 92 ? -0.999 -13.444 -1.497 1.00 97.31 92 SER A N 1
ATOM 689 C CA . SER A 1 92 ? -1.204 -13.885 -2.882 1.00 97.31 92 SER A CA 1
ATOM 690 C C . SER A 1 92 ? -0.102 -13.378 -3.821 1.00 97.31 92 SER A C 1
ATOM 692 O O . SER A 1 92 ? 0.325 -14.113 -4.713 1.00 97.31 92 SER A O 1
ATOM 694 N N . ILE A 1 93 ? 0.394 -12.153 -3.612 1.00 97.31 93 ILE A N 1
ATOM 695 C CA . ILE A 1 93 ? 1.538 -11.596 -4.353 1.00 97.31 93 ILE A CA 1
ATOM 696 C C . ILE A 1 93 ? 2.827 -12.313 -3.941 1.00 97.31 93 ILE A C 1
ATOM 698 O O . ILE A 1 93 ? 3.561 -12.800 -4.803 1.00 97.31 93 ILE A O 1
ATOM 702 N N . ALA A 1 94 ? 3.081 -12.440 -2.637 1.00 96.75 94 ALA A N 1
ATOM 703 C CA . ALA A 1 94 ? 4.276 -13.080 -2.088 1.00 96.75 94 ALA A CA 1
ATOM 704 C C . ALA A 1 94 ? 4.453 -14.531 -2.578 1.00 96.75 94 ALA A C 1
ATOM 706 O O . ALA A 1 94 ? 5.558 -14.945 -2.962 1.00 96.75 94 ALA A O 1
ATOM 707 N N . ALA A 1 95 ? 3.355 -15.293 -2.612 1.00 96.62 95 ALA A N 1
ATOM 708 C CA . ALA A 1 95 ? 3.335 -16.696 -3.014 1.00 96.62 95 ALA A CA 1
ATOM 709 C C . ALA A 1 95 ? 3.392 -16.917 -4.536 1.00 96.62 95 ALA A C 1
ATOM 711 O O . ALA A 1 95 ? 3.592 -18.054 -4.965 1.00 96.62 95 ALA A O 1
ATOM 712 N N . ASN A 1 96 ? 3.234 -15.878 -5.364 1.00 96.88 96 ASN A N 1
ATOM 713 C CA . ASN A 1 96 ? 3.225 -16.025 -6.817 1.00 96.88 96 ASN A CA 1
ATOM 714 C C . ASN A 1 96 ? 4.660 -16.146 -7.375 1.00 96.88 96 ASN A C 1
ATOM 716 O O . ASN A 1 96 ? 5.397 -15.158 -7.393 1.00 96.88 96 ASN A O 1
ATOM 720 N N . PRO A 1 97 ? 5.076 -17.319 -7.892 1.00 96.19 97 PRO A N 1
ATOM 721 C CA . PRO A 1 97 ? 6.447 -17.528 -8.353 1.00 96.19 97 PRO A CA 1
ATOM 722 C C . PRO A 1 97 ? 6.762 -16.817 -9.676 1.00 96.19 97 PRO A C 1
ATOM 724 O O . PRO A 1 97 ? 7.934 -16.712 -10.031 1.00 96.19 97 PRO A O 1
ATOM 727 N N . TYR A 1 98 ? 5.746 -16.341 -10.403 1.00 97.06 98 TYR A N 1
ATOM 728 C CA . TYR A 1 98 ? 5.905 -15.657 -11.689 1.00 97.06 98 TYR A CA 1
ATOM 729 C C . TYR A 1 98 ? 6.182 -14.154 -11.544 1.00 97.06 98 TYR A C 1
ATOM 731 O O . TYR A 1 98 ? 6.487 -13.494 -12.535 1.00 97.06 98 TYR A O 1
ATOM 739 N N . LEU A 1 99 ? 6.070 -13.605 -10.331 1.00 96.25 99 LEU A N 1
ATOM 740 C CA . LEU A 1 99 ? 6.385 -12.207 -10.048 1.00 96.25 99 LEU A CA 1
ATOM 741 C C . LEU A 1 99 ? 7.867 -12.023 -9.712 1.00 96.25 99 LEU A C 1
ATOM 743 O O . LEU A 1 99 ? 8.557 -12.953 -9.282 1.00 96.25 99 LEU A O 1
ATOM 747 N N . ASN A 1 100 ? 8.360 -10.799 -9.902 1.00 96.31 100 ASN A N 1
ATOM 748 C CA . ASN A 1 100 ? 9.741 -10.473 -9.573 1.00 96.31 100 ASN A CA 1
ATOM 749 C C . ASN A 1 100 ? 9.983 -10.533 -8.053 1.00 96.31 100 ASN A C 1
ATOM 751 O O . ASN A 1 100 ? 9.062 -10.471 -7.238 1.00 96.31 100 ASN A O 1
ATOM 755 N N . LEU A 1 101 ? 11.254 -10.667 -7.675 1.00 95.06 101 LEU A N 1
ATOM 756 C CA . LEU A 1 101 ? 1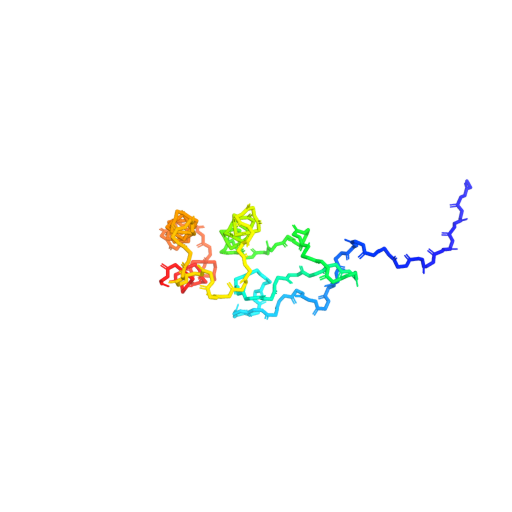1.643 -10.850 -6.278 1.00 95.06 101 LEU A CA 1
ATOM 757 C C . LEU A 1 101 ? 11.312 -9.635 -5.400 1.00 95.06 101 LEU A C 1
ATOM 759 O O . LEU A 1 101 ? 11.020 -9.824 -4.225 1.00 95.06 101 LEU A O 1
ATOM 763 N N . ILE A 1 102 ? 11.354 -8.419 -5.953 1.00 94.50 102 ILE A N 1
ATOM 764 C CA . ILE A 1 102 ? 11.109 -7.188 -5.193 1.00 94.50 102 ILE A CA 1
ATOM 765 C C . ILE A 1 102 ? 9.639 -7.121 -4.776 1.00 94.50 102 ILE A C 1
ATOM 767 O O . ILE A 1 102 ? 9.377 -6.986 -3.586 1.00 94.50 102 ILE A O 1
ATOM 771 N N . ASP A 1 103 ? 8.700 -7.316 -5.706 1.00 95.94 103 ASP A N 1
ATOM 772 C CA . ASP A 1 103 ? 7.261 -7.334 -5.397 1.00 95.94 103 ASP A CA 1
ATOM 773 C C . ASP A 1 103 ? 6.935 -8.390 -4.339 1.00 95.94 103 ASP A C 1
ATOM 775 O O . ASP A 1 103 ? 6.252 -8.120 -3.354 1.00 95.94 103 ASP A O 1
ATOM 779 N N . ARG A 1 104 ? 7.479 -9.599 -4.510 1.00 96.56 104 ARG A N 1
ATOM 780 C CA . ARG A 1 104 ? 7.246 -10.711 -3.584 1.00 96.56 104 ARG A CA 1
ATOM 781 C C . ARG A 1 104 ? 7.830 -10.443 -2.202 1.00 96.56 104 ARG A C 1
ATOM 783 O O . ARG A 1 104 ? 7.190 -10.770 -1.205 1.00 96.56 104 ARG A O 1
ATOM 790 N N . ALA A 1 105 ? 9.034 -9.876 -2.128 1.00 94.75 105 ALA A N 1
ATOM 791 C CA . ALA A 1 105 ? 9.684 -9.549 -0.863 1.00 94.75 105 ALA A CA 1
ATOM 792 C C . ALA A 1 105 ? 8.956 -8.411 -0.137 1.00 94.75 105 ALA A C 1
ATOM 794 O O . ALA A 1 105 ? 8.700 -8.536 1.058 1.00 94.75 105 ALA A O 1
ATOM 795 N N . SER A 1 106 ? 8.568 -7.348 -0.852 1.00 95.31 106 SER A N 1
ATOM 796 C CA . SER A 1 106 ? 7.742 -6.269 -0.302 1.00 95.31 106 SER A CA 1
ATOM 797 C C . SER A 1 106 ? 6.432 -6.819 0.255 1.00 95.31 106 SER A C 1
ATOM 799 O O . SER A 1 106 ? 6.141 -6.599 1.427 1.00 95.31 106 SER A O 1
ATOM 801 N N . ALA A 1 107 ? 5.711 -7.623 -0.530 1.00 95.69 107 ALA A N 1
ATOM 802 C CA . ALA A 1 107 ? 4.459 -8.233 -0.098 1.00 95.69 107 ALA A CA 1
ATOM 803 C C . ALA A 1 107 ? 4.628 -9.181 1.098 1.00 95.69 107 ALA A C 1
ATOM 805 O O . ALA A 1 107 ? 3.807 -9.198 2.010 1.00 95.69 107 ALA A O 1
ATOM 806 N N . SER A 1 108 ? 5.735 -9.930 1.153 1.00 93.62 108 SER A N 1
ATOM 807 C CA . SER A 1 108 ? 6.034 -10.808 2.292 1.00 93.62 108 SER A CA 1
ATOM 808 C C . SER A 1 108 ? 6.223 -10.029 3.590 1.00 93.62 108 SER A C 1
ATOM 810 O O . SER A 1 108 ? 5.847 -10.526 4.640 1.00 93.62 108 SER A O 1
ATOM 812 N N . VAL A 1 109 ? 6.821 -8.835 3.539 1.00 93.31 109 VAL A N 1
ATOM 813 C CA . VAL A 1 109 ? 7.002 -7.997 4.733 1.00 93.31 109 VAL A CA 1
ATOM 814 C C . VAL A 1 109 ? 5.698 -7.306 5.128 1.00 93.31 109 VAL A C 1
ATOM 816 O O . VAL A 1 109 ? 5.431 -7.157 6.314 1.00 93.31 109 VAL A O 1
ATOM 819 N N . LEU A 1 110 ? 4.900 -6.880 4.148 1.00 91.56 110 LEU A N 1
ATOM 820 C CA . LEU A 1 110 ? 3.644 -6.167 4.382 1.00 91.56 110 LEU A CA 1
ATOM 821 C C . LEU A 1 110 ? 2.506 -7.082 4.857 1.00 91.56 110 LEU A C 1
ATOM 823 O O . LEU A 1 110 ? 1.650 -6.638 5.614 1.00 91.56 110 LEU A O 1
ATOM 827 N N . GLY A 1 111 ? 2.498 -8.347 4.437 1.00 85.69 111 GLY A N 1
ATOM 828 C CA . GLY A 1 111 ? 1.477 -9.335 4.794 1.00 85.69 111 GLY A CA 1
ATOM 829 C C . GLY A 1 111 ? 1.685 -10.057 6.134 1.00 85.69 111 GLY A C 1
ATOM 830 O O . GLY A 1 111 ? 1.104 -11.131 6.304 1.00 85.69 111 GLY A O 1
ATOM 831 N N . ILE A 1 112 ? 2.523 -9.531 7.040 1.00 79.12 112 ILE A N 1
ATOM 832 C CA . ILE A 1 112 ? 2.820 -10.099 8.375 1.00 79.12 112 ILE A CA 1
ATOM 833 C C . ILE A 1 112 ? 2.193 -9.252 9.481 1.00 79.12 112 ILE A C 1
ATOM 835 O O . ILE A 1 112 ? 2.326 -8.011 9.425 1.00 79.12 112 ILE A O 1
#

Radius of gyration: 16.46 Å; chains: 1; bounding box: 27×48×51 Å

Sequence (112 aa):
EGNHSGGGACPNCLNPSTTGNNLFGLSYPGANNPKSINREDNFSYVPSNLAEYPAIGHDRRYINLKISGASGLFTDTRAIGADWRFVGEELSIAANPYLNLIDRASASVLGI

pLDDT: mean 88.18, std 13.19, range [42.25, 97.62]